Protein AF-A0A3N9UYH4-F1 (afdb_monomer_lite)

Radius of gyration: 12.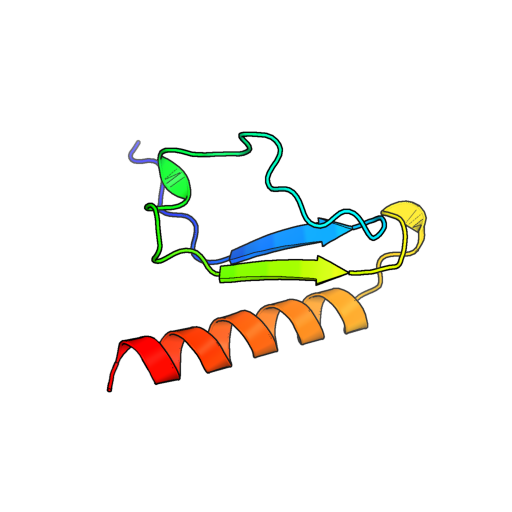44 Å; chains: 1; bounding box: 24×30×30 Å

Sequence (64 aa):
ISVPEVDLIIRTGGDARTSKFLPWQANGKKCAAYFCAPYWPEFRKIDFLRAIRVAQTRASSQQA

Structure (mmCIF, N/CA/C/O backbone):
data_AF-A0A3N9UYH4-F1
#
_entry.id   AF-A0A3N9UYH4-F1
#
loop_
_atom_site.group_PDB
_atom_site.id
_atom_site.type_symbol
_atom_site.label_atom_id
_atom_site.label_alt_id
_atom_site.label_comp_id
_atom_site.label_asym_id
_atom_site.label_entity_id
_atom_site.label_seq_id
_atom_site.pdbx_PDB_ins_code
_atom_site.Cartn_x
_atom_site.Cartn_y
_atom_site.Cartn_z
_atom_site.occupancy
_atom_site.B_iso_or_equiv
_atom_site.auth_seq_id
_atom_site.auth_comp_id
_atom_site.auth_asym_id
_atom_site.auth_atom_id
_atom_site.pdbx_PDB_model_num
ATOM 1 N N . ILE A 1 1 ? -9.156 24.109 6.931 1.00 61.00 1 ILE A N 1
ATOM 2 C CA . ILE A 1 1 ? -9.362 22.882 6.124 1.00 61.00 1 ILE A CA 1
ATOM 3 C C . ILE A 1 1 ? -8.727 21.738 6.902 1.00 61.00 1 ILE A C 1
ATOM 5 O O . ILE A 1 1 ? -7.527 21.792 7.135 1.00 61.00 1 ILE A O 1
ATOM 9 N N . SER A 1 2 ? -9.532 20.802 7.408 1.00 72.75 2 SER A N 1
ATOM 10 C CA . SER A 1 2 ? -9.037 19.598 8.090 1.00 72.75 2 SER A CA 1
ATOM 11 C C . SER A 1 2 ? -8.528 18.611 7.038 1.00 72.75 2 SER A C 1
ATOM 13 O O . SER A 1 2 ? -9.187 18.433 6.014 1.00 72.75 2 SER A O 1
ATOM 15 N N . VAL A 1 3 ? -7.358 18.011 7.258 1.00 76.69 3 VAL A N 1
ATOM 16 C CA . VAL A 1 3 ? -6.857 16.931 6.399 1.00 76.69 3 VAL A CA 1
ATOM 17 C C . VAL A 1 3 ? -7.495 15.629 6.890 1.00 76.69 3 VAL A C 1
ATOM 19 O O . VAL A 1 3 ? -7.332 15.313 8.069 1.00 76.69 3 VAL A O 1
ATOM 22 N N . PRO A 1 4 ? -8.229 14.892 6.039 1.00 82.19 4 PRO A N 1
ATOM 23 C CA . PRO A 1 4 ? -8.859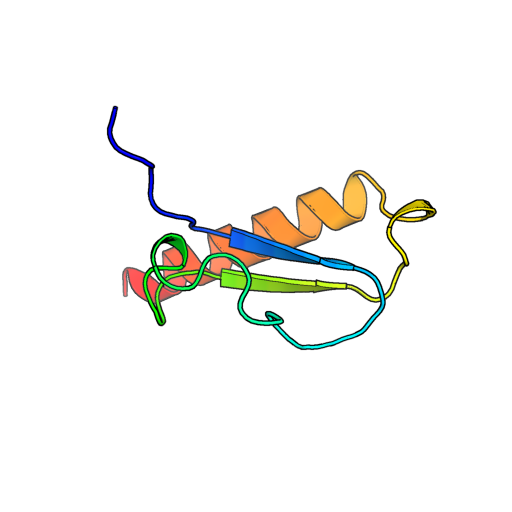 13.642 6.445 1.00 82.19 4 PRO A CA 1
ATOM 24 C C . PRO A 1 4 ? -7.812 12.573 6.781 1.00 82.19 4 PRO A C 1
ATOM 26 O O . PRO A 1 4 ? -6.687 12.593 6.272 1.00 82.19 4 PRO A O 1
ATOM 29 N N . GLU A 1 5 ? -8.198 11.637 7.645 1.00 86.62 5 GLU A N 1
ATOM 30 C CA . GLU A 1 5 ? -7.387 10.461 7.954 1.00 86.62 5 GLU A CA 1
ATOM 31 C C . GLU A 1 5 ? -7.265 9.539 6.731 1.00 86.62 5 GLU A C 1
ATOM 33 O O . GLU A 1 5 ? -8.096 9.556 5.821 1.00 86.62 5 GLU A O 1
ATOM 38 N N . VAL A 1 6 ? -6.193 8.748 6.692 1.00 89.06 6 VAL A N 1
ATOM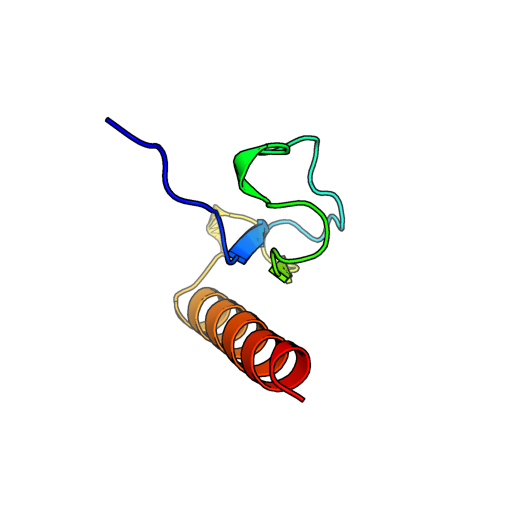 39 C CA . VAL A 1 6 ? -5.899 7.823 5.596 1.00 89.06 6 VAL A CA 1
ATOM 40 C C . VAL A 1 6 ? -6.246 6.405 6.023 1.00 89.06 6 VAL A C 1
ATOM 42 O O . VAL A 1 6 ? -5.569 5.813 6.864 1.00 89.06 6 VAL A O 1
ATOM 45 N N . ASP A 1 7 ? -7.241 5.823 5.363 1.00 88.62 7 ASP A N 1
ATOM 46 C CA . ASP A 1 7 ? -7.688 4.456 5.644 1.00 88.62 7 ASP A CA 1
ATOM 47 C C . ASP A 1 7 ? -6.839 3.383 4.947 1.00 88.62 7 ASP A C 1
ATOM 49 O O . ASP A 1 7 ? -6.711 2.264 5.444 1.00 88.62 7 ASP A O 1
ATOM 53 N N . LEU A 1 8 ? -6.237 3.710 3.798 1.00 90.44 8 LEU A N 1
ATOM 54 C CA . LEU A 1 8 ? -5.482 2.768 2.971 1.00 90.44 8 LEU A CA 1
ATOM 55 C C . LEU A 1 8 ? -4.258 3.430 2.328 1.00 90.44 8 LEU A C 1
ATOM 57 O O . LEU A 1 8 ? -4.379 4.403 1.586 1.00 90.44 8 LEU A O 1
ATOM 61 N N . ILE A 1 9 ? -3.085 2.832 2.530 1.00 92.00 9 ILE A N 1
ATOM 62 C CA . ILE A 1 9 ? -1.849 3.144 1.807 1.00 92.00 9 ILE A CA 1
ATOM 63 C C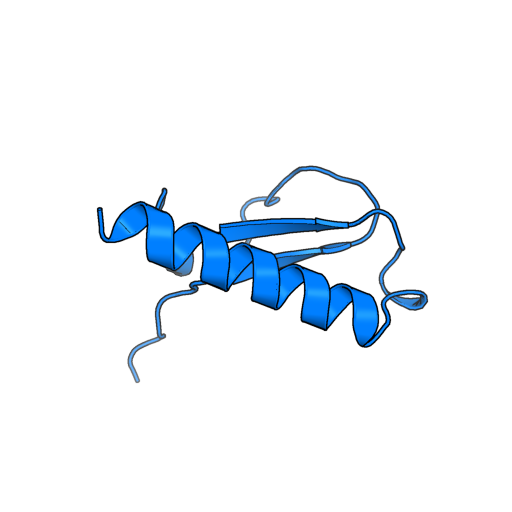 . ILE A 1 9 ? -1.554 2.018 0.817 1.00 92.00 9 ILE A C 1
ATOM 65 O O . ILE A 1 9 ? -1.436 0.856 1.203 1.00 92.00 9 ILE A O 1
ATOM 69 N N . ILE A 1 10 ? -1.382 2.373 -0.457 1.00 93.06 10 ILE A N 1
ATOM 70 C CA . ILE A 1 10 ? -0.987 1.450 -1.526 1.00 93.06 10 ILE A CA 1
ATOM 71 C C . ILE A 1 10 ? 0.466 1.719 -1.894 1.00 93.06 10 ILE A C 1
ATOM 73 O O . ILE A 1 10 ? 0.827 2.850 -2.217 1.00 93.06 10 ILE A O 1
ATOM 77 N N . ARG A 1 11 ? 1.296 0.676 -1.885 1.00 93.38 11 ARG A N 1
ATOM 78 C CA . ARG A 1 11 ? 2.689 0.746 -2.318 1.00 93.38 11 ARG A CA 1
ATOM 79 C C . ARG A 1 11 ? 2.999 -0.311 -3.370 1.00 93.38 11 ARG A C 1
ATOM 81 O O . ARG A 1 11 ? 2.799 -1.504 -3.156 1.00 93.38 11 ARG A O 1
ATOM 88 N N . THR A 1 12 ? 3.526 0.156 -4.492 1.00 93.50 12 THR A N 1
ATOM 89 C CA . THR A 1 12 ? 4.001 -0.645 -5.626 1.00 93.50 12 THR A CA 1
ATOM 90 C C . THR A 1 12 ? 5.501 -0.932 -5.525 1.00 93.50 12 THR A C 1
ATOM 92 O O . THR A 1 12 ? 6.221 -0.233 -4.809 1.00 93.50 12 THR A O 1
ATOM 95 N N . GLY A 1 13 ? 5.987 -1.907 -6.294 1.00 89.50 13 GLY A N 1
ATOM 96 C CA . GLY A 1 13 ? 7.413 -2.223 -6.430 1.00 89.50 13 GLY A CA 1
ATOM 97 C C . GLY A 1 13 ? 7.953 -3.236 -5.419 1.00 89.50 13 GLY A C 1
ATOM 98 O O . GLY A 1 13 ? 9.147 -3.228 -5.143 1.00 89.50 13 GLY A O 1
ATOM 99 N N . GLY A 1 14 ? 7.093 -4.068 -4.821 1.00 85.69 14 GLY A N 1
ATOM 100 C CA . GLY A 1 14 ? 7.481 -5.229 -3.999 1.00 85.69 14 GLY A CA 1
ATOM 101 C C . GLY A 1 14 ? 8.023 -4.921 -2.597 1.00 85.69 14 GLY A C 1
ATOM 102 O O . GLY A 1 14 ? 8.103 -5.804 -1.749 1.00 85.69 14 GLY A O 1
ATOM 103 N N . ASP A 1 15 ? 8.341 -3.663 -2.320 1.00 87.38 15 ASP A N 1
ATOM 104 C CA . ASP A 1 15 ? 8.928 -3.230 -1.060 1.00 87.38 15 ASP A CA 1
ATOM 105 C C . ASP A 1 15 ? 7.899 -3.067 0.071 1.00 87.38 15 ASP A C 1
ATOM 107 O O . ASP A 1 15 ? 7.065 -2.159 0.034 1.00 87.38 15 ASP A O 1
ATOM 111 N N . ALA A 1 16 ? 8.019 -3.854 1.143 1.00 85.12 16 ALA A N 1
ATOM 112 C CA . ALA A 1 16 ? 7.158 -3.774 2.328 1.00 85.12 16 ALA A CA 1
ATOM 113 C C . ALA A 1 16 ? 7.609 -2.688 3.328 1.00 85.12 16 ALA A C 1
ATOM 115 O O . ALA A 1 16 ? 8.021 -2.977 4.451 1.00 85.12 16 ALA A O 1
ATOM 116 N N . ARG A 1 17 ? 7.557 -1.411 2.926 1.00 88.19 17 ARG A N 1
ATOM 117 C CA . ARG A 1 17 ? 7.856 -0.271 3.817 1.00 88.19 17 ARG A CA 1
ATOM 118 C C . ARG A 1 17 ? 6.941 0.919 3.574 1.00 88.19 17 ARG A C 1
ATOM 120 O O . ARG A 1 17 ? 6.652 1.270 2.438 1.00 88.19 17 ARG A O 1
ATOM 127 N N . THR A 1 18 ? 6.561 1.633 4.624 1.00 79.06 18 THR A N 1
ATOM 128 C CA . THR A 1 18 ? 5.804 2.888 4.479 1.00 79.06 18 THR A CA 1
ATOM 129 C C . THR A 1 18 ? 6.703 4.086 4.179 1.00 79.06 18 THR A C 1
ATOM 131 O O . THR A 1 18 ? 6.200 5.124 3.781 1.00 79.06 18 THR A O 1
ATOM 134 N N . SER A 1 19 ? 8.032 3.971 4.324 1.00 85.31 19 SER A N 1
ATOM 135 C CA . SER A 1 19 ? 8.997 5.054 4.038 1.00 85.31 19 SER A CA 1
ATOM 136 C C . SER A 1 19 ? 8.669 6.394 4.724 1.00 85.31 19 SER A C 1
ATOM 138 O O . SER A 1 19 ? 8.986 7.446 4.182 1.00 85.31 19 SER A O 1
ATOM 140 N N . LYS A 1 20 ? 8.041 6.366 5.912 1.00 83.00 20 LYS A N 1
ATOM 141 C CA . LYS A 1 20 ? 7.528 7.562 6.614 1.00 83.00 20 LYS A CA 1
ATOM 142 C C . LYS A 1 20 ? 6.521 8.381 5.785 1.00 83.00 20 LYS A C 1
ATOM 144 O O . LYS A 1 20 ? 6.404 9.589 5.963 1.00 83.00 20 LYS A O 1
ATOM 149 N N . PHE A 1 21 ? 5.787 7.730 4.888 1.00 85.38 21 PHE A N 1
ATOM 150 C CA . PHE A 1 21 ? 4.711 8.349 4.127 1.00 85.38 21 PHE A CA 1
ATOM 151 C C . PHE A 1 21 ? 3.489 8.568 5.028 1.00 85.38 21 PHE A C 1
ATOM 153 O O . PHE A 1 21 ? 2.924 7.605 5.541 1.00 85.38 21 PHE A O 1
ATOM 160 N N . LEU A 1 22 ? 3.115 9.837 5.224 1.00 85.38 22 LEU A N 1
ATOM 161 C CA . LEU A 1 22 ? 1.918 10.280 5.956 1.00 85.38 22 LEU A CA 1
ATOM 162 C C . LEU A 1 22 ? 1.737 9.664 7.366 1.00 85.38 22 LEU A C 1
ATOM 164 O O . LEU A 1 22 ? 0.684 9.103 7.658 1.00 85.38 22 LEU A O 1
ATOM 168 N N . PRO A 1 23 ? 2.723 9.766 8.279 1.00 82.81 23 PRO A N 1
ATOM 169 C CA . PRO A 1 23 ? 2.661 9.097 9.583 1.00 82.81 23 PRO A CA 1
ATOM 170 C C . PRO A 1 23 ? 1.529 9.614 10.482 1.00 82.81 23 PRO A C 1
ATOM 172 O O . PRO A 1 23 ? 0.956 8.842 11.245 1.00 82.81 23 PRO A O 1
ATOM 175 N N . TRP A 1 24 ? 1.202 10.906 10.381 1.00 83.69 24 TRP A N 1
ATOM 176 C CA . TRP A 1 24 ? 0.142 11.535 11.170 1.00 83.69 24 TRP A CA 1
ATOM 177 C C . TRP A 1 24 ? -1.246 11.194 10.628 1.00 83.69 24 TRP A C 1
ATOM 179 O O . TRP A 1 24 ? -2.162 10.940 11.402 1.00 83.69 24 TRP A O 1
ATOM 189 N N . GLN A 1 25 ? -1.392 11.136 9.303 1.00 84.00 25 GLN A N 1
ATOM 190 C CA . GLN A 1 25 ? -2.661 10.823 8.653 1.00 84.00 25 GLN A CA 1
ATOM 191 C C . GLN A 1 25 ? -2.955 9.319 8.630 1.00 84.00 25 GLN A C 1
ATOM 193 O O . GLN A 1 25 ? -4.117 8.934 8.633 1.00 84.00 25 GLN A O 1
ATOM 198 N N . ALA A 1 26 ? -1.933 8.458 8.664 1.00 78.50 26 ALA A N 1
ATOM 199 C CA . ALA A 1 26 ? -2.085 7.001 8.708 1.00 78.50 26 ALA A CA 1
ATOM 200 C C . ALA A 1 26 ? -2.618 6.463 10.054 1.00 78.50 26 ALA A C 1
ATOM 202 O O . ALA A 1 26 ? -2.650 5.250 10.257 1.00 78.50 26 ALA A O 1
ATOM 203 N N . ASN A 1 27 ? -2.994 7.342 10.991 1.00 72.38 27 ASN A N 1
ATOM 204 C CA . ASN A 1 27 ? -3.634 7.021 12.270 1.00 72.38 27 ASN A CA 1
ATOM 205 C C . ASN A 1 27 ? -3.066 5.755 12.962 1.00 72.38 27 ASN A C 1
ATOM 207 O O . ASN A 1 27 ? -3.785 4.844 13.391 1.00 72.38 27 ASN A O 1
ATOM 211 N N . GLY A 1 28 ? -1.732 5.650 13.000 1.00 72.94 28 GLY A N 1
ATOM 212 C CA . GLY A 1 28 ? -1.005 4.522 13.584 1.00 72.94 28 GLY A CA 1
ATOM 213 C C . GLY A 1 28 ? -1.402 3.148 13.022 1.00 72.94 28 GLY A C 1
ATOM 214 O O . GLY A 1 28 ? -1.060 2.797 11.897 1.00 72.94 28 GLY A O 1
ATOM 215 N N . LYS A 1 29 ? -2.064 2.323 13.850 1.00 63.06 29 LYS A N 1
ATOM 216 C CA . LYS A 1 29 ? -2.441 0.928 13.524 1.00 63.06 29 LYS A CA 1
ATOM 217 C C . LYS A 1 29 ? -3.754 0.800 12.737 1.00 63.06 29 LYS A C 1
ATOM 219 O O . LYS A 1 29 ? -4.108 -0.318 12.348 1.00 63.06 29 LYS A O 1
ATOM 224 N N . LYS A 1 30 ? -4.489 1.901 12.552 1.00 74.81 30 LYS A N 1
ATOM 225 C CA . LYS A 1 30 ? -5.818 1.882 11.929 1.00 74.81 30 LYS A CA 1
ATOM 226 C C . LYS A 1 30 ? -5.755 1.861 10.403 1.00 74.81 30 LYS A C 1
ATOM 228 O O . LYS A 1 30 ? -6.567 1.170 9.801 1.00 74.81 30 LYS A O 1
ATOM 233 N N . CYS A 1 31 ? -4.749 2.495 9.802 1.00 84.69 31 CYS A N 1
ATOM 234 C CA . CYS A 1 31 ? -4.545 2.465 8.357 1.00 84.69 31 CYS A CA 1
ATOM 235 C C . CYS A 1 31 ? -4.162 1.063 7.854 1.00 84.69 31 CYS A C 1
ATOM 237 O O . CYS A 1 31 ? -3.265 0.399 8.388 1.00 84.69 31 CYS A O 1
ATOM 239 N N . ALA A 1 32 ? -4.835 0.604 6.801 1.00 87.06 32 ALA A N 1
ATOM 240 C CA . ALA A 1 32 ? -4.455 -0.587 6.060 1.00 87.06 32 ALA A CA 1
ATOM 241 C C . ALA A 1 32 ? -3.271 -0.272 5.134 1.00 87.06 32 ALA A C 1
ATOM 243 O O . ALA A 1 32 ? -3.266 0.733 4.430 1.00 87.06 32 ALA A O 1
ATOM 244 N N . ALA A 1 33 ? -2.280 -1.161 5.079 1.00 89.38 33 ALA A N 1
ATOM 245 C CA . ALA A 1 33 ? -1.193 -1.069 4.109 1.00 89.38 33 ALA A CA 1
ATOM 246 C C . ALA A 1 33 ? -1.304 -2.219 3.103 1.00 89.38 33 ALA A C 1
ATOM 248 O O . ALA A 1 33 ? -1.345 -3.387 3.492 1.00 89.38 33 ALA A O 1
ATOM 249 N N . TYR A 1 34 ? -1.346 -1.885 1.815 1.00 90.94 34 TYR A N 1
ATOM 250 C CA . TYR A 1 34 ? -1.336 -2.837 0.713 1.00 90.94 34 TYR A CA 1
ATOM 251 C C . TYR A 1 34 ? -0.033 -2.704 -0.074 1.00 90.94 34 TYR A C 1
ATOM 253 O O . TYR A 1 34 ? 0.222 -1.685 -0.717 1.00 90.94 34 TYR A O 1
ATOM 261 N N . PHE A 1 35 ? 0.784 -3.753 -0.024 1.00 93.00 35 PHE A N 1
ATOM 262 C CA . PHE A 1 35 ? 2.029 -3.854 -0.778 1.00 93.00 35 PHE A CA 1
ATOM 263 C C . PHE A 1 35 ? 1.807 -4.770 -1.976 1.00 93.00 35 PHE A C 1
ATOM 265 O O . PHE A 1 35 ? 1.309 -5.886 -1.822 1.00 93.00 35 PHE A O 1
ATOM 272 N N . CYS A 1 36 ? 2.171 -4.309 -3.168 1.00 91.44 36 CYS A N 1
ATOM 273 C CA . CYS A 1 36 ? 2.033 -5.083 -4.392 1.00 91.44 36 CYS A CA 1
ATOM 274 C C . CYS A 1 36 ? 3.353 -5.156 -5.167 1.00 91.44 36 CYS A C 1
ATOM 276 O O . CYS A 1 36 ? 4.174 -4.238 -5.136 1.00 91.44 36 CYS A O 1
ATOM 278 N N . ALA A 1 37 ? 3.546 -6.294 -5.837 1.00 90.56 37 ALA A N 1
ATOM 279 C CA . ALA A 1 37 ? 4.740 -6.607 -6.611 1.00 90.56 37 ALA A CA 1
ATOM 280 C C . ALA A 1 37 ? 4.984 -5.708 -7.843 1.00 90.56 37 ALA A C 1
ATOM 282 O O . ALA A 1 37 ? 6.134 -5.303 -8.009 1.00 90.56 37 ALA A O 1
ATOM 283 N N . PRO A 1 38 ? 3.986 -5.372 -8.695 1.00 92.12 38 PRO A N 1
ATOM 284 C CA . PRO A 1 38 ? 4.262 -4.610 -9.912 1.00 92.12 38 PRO A CA 1
ATOM 285 C C . PRO A 1 38 ? 4.808 -3.223 -9.578 1.00 92.12 38 PRO A C 1
ATOM 287 O O . PRO A 1 38 ? 4.415 -2.613 -8.577 1.00 92.12 38 PRO A O 1
ATOM 290 N N . TYR A 1 39 ? 5.705 -2.716 -10.422 1.00 92.50 39 TYR A N 1
ATOM 291 C CA . TYR A 1 39 ? 6.147 -1.328 -10.352 1.00 92.50 39 TYR A CA 1
ATOM 292 C C . TYR A 1 39 ? 5.013 -0.377 -10.747 1.00 92.50 39 TYR A C 1
ATOM 294 O O . TYR A 1 39 ? 4.041 -0.776 -11.384 1.00 92.50 39 TYR A O 1
ATOM 302 N N . TRP A 1 40 ? 5.138 0.900 -10.378 1.00 91.38 40 TRP A N 1
ATOM 303 C CA . TRP A 1 40 ? 4.106 1.909 -10.643 1.00 91.38 40 TRP A CA 1
ATOM 304 C C . TRP A 1 40 ? 3.644 1.973 -12.115 1.00 91.38 40 TRP A C 1
ATOM 306 O O . TRP A 1 40 ? 2.434 2.006 -12.332 1.00 91.38 40 TRP A O 1
ATOM 316 N N . PRO A 1 41 ? 4.531 1.902 -13.133 1.00 94.94 41 PRO A N 1
ATOM 317 C CA . PRO A 1 41 ? 4.102 1.898 -14.536 1.00 94.94 41 PRO A CA 1
ATOM 318 C C . PRO A 1 41 ? 3.249 0.683 -14.933 1.00 94.94 41 PRO A C 1
ATOM 320 O O . PRO A 1 41 ? 2.479 0.755 -15.885 1.00 94.94 41 PRO A O 1
ATOM 323 N N . GLU A 1 42 ? 3.373 -0.427 -14.206 1.00 95.06 42 GLU A N 1
ATOM 324 C CA . GLU A 1 42 ? 2.650 -1.681 -14.447 1.00 95.06 42 GLU A CA 1
ATOM 325 C C . GLU A 1 42 ? 1.422 -1.837 -13.538 1.00 95.06 42 GLU A C 1
ATOM 327 O O . GLU A 1 42 ? 0.729 -2.856 -13.590 1.00 95.06 42 GLU A O 1
ATOM 332 N N . PHE A 1 43 ? 1.139 -0.850 -12.685 1.00 94.94 43 PHE A N 1
ATOM 333 C CA . PHE A 1 43 ? 0.013 -0.894 -11.764 1.00 94.94 43 PHE A CA 1
ATOM 334 C C . PHE A 1 43 ? -1.310 -0.769 -12.522 1.00 94.94 43 PHE A C 1
ATOM 336 O O . PHE A 1 43 ? -1.579 0.226 -13.198 1.00 94.94 43 PHE A O 1
ATOM 343 N N . ARG A 1 44 ? -2.169 -1.785 -12.405 1.00 95.00 44 ARG A N 1
ATOM 344 C CA . ARG A 1 44 ? -3.436 -1.850 -13.143 1.00 95.00 44 ARG A CA 1
ATOM 345 C C . ARG A 1 44 ? -4.630 -1.648 -12.224 1.00 95.00 44 ARG A C 1
ATOM 347 O O . ARG A 1 44 ? -4.575 -1.849 -11.013 1.00 95.00 44 ARG A O 1
ATOM 354 N N . LYS A 1 45 ? -5.787 -1.384 -12.837 1.00 95.12 45 LYS A N 1
ATOM 355 C CA . LYS A 1 45 ? -7.080 -1.293 -12.139 1.00 95.12 45 LYS A CA 1
ATOM 356 C C . LYS A 1 45 ? -7.375 -2.520 -11.266 1.00 95.12 45 LYS A C 1
ATOM 358 O O . LYS A 1 45 ? -7.956 -2.379 -10.196 1.00 95.12 45 LYS A O 1
ATOM 363 N N . ILE A 1 46 ? -6.963 -3.717 -11.692 1.00 95.25 46 ILE A N 1
ATOM 364 C CA . ILE A 1 46 ? -7.140 -4.938 -10.895 1.00 95.25 46 ILE A CA 1
ATOM 365 C C . ILE A 1 46 ? -6.348 -4.899 -9.581 1.00 95.25 46 ILE A C 1
ATOM 367 O O . ILE A 1 46 ? -6.845 -5.367 -8.560 1.00 95.25 46 ILE A O 1
ATOM 371 N N . ASP A 1 47 ? -5.156 -4.306 -9.580 1.00 94.69 47 ASP A N 1
ATOM 372 C CA . ASP A 1 47 ? -4.306 -4.189 -8.394 1.00 94.69 47 ASP A CA 1
ATOM 373 C C . ASP A 1 47 ? -4.882 -3.160 -7.415 1.00 94.69 47 ASP A C 1
ATOM 375 O O . ASP A 1 47 ? -4.918 -3.398 -6.209 1.00 94.69 47 ASP A O 1
ATOM 379 N N . PHE A 1 48 ? -5.480 -2.087 -7.937 1.00 94.50 48 PHE A N 1
ATOM 380 C CA . PHE A 1 48 ? -6.267 -1.148 -7.138 1.00 94.50 48 PHE A CA 1
ATOM 381 C C . PHE A 1 48 ? -7.494 -1.803 -6.484 1.00 94.50 48 PHE A C 1
ATOM 383 O O . PHE A 1 48 ? -7.724 -1.642 -5.287 1.00 94.50 48 PHE A O 1
ATOM 390 N N . LEU A 1 49 ? -8.263 -2.600 -7.233 1.00 95.94 49 LEU A N 1
ATOM 391 C CA . LEU A 1 49 ? -9.428 -3.306 -6.684 1.00 95.94 49 LEU A CA 1
ATOM 392 C C . LEU A 1 49 ? -9.033 -4.338 -5.615 1.00 95.94 49 LEU A C 1
ATOM 394 O O . LEU A 1 49 ? -9.751 -4.514 -4.630 1.00 95.94 49 LEU A O 1
ATOM 398 N N . ARG A 1 50 ? -7.878 -4.997 -5.771 1.00 94.00 50 ARG A N 1
ATOM 399 C CA . ARG A 1 50 ? -7.304 -5.870 -4.734 1.00 94.00 50 ARG A CA 1
ATOM 400 C C . ARG A 1 50 ? -6.967 -5.084 -3.469 1.00 94.00 50 ARG A C 1
ATOM 402 O O . ARG A 1 50 ? -7.284 -5.553 -2.379 1.00 94.00 50 ARG A O 1
ATOM 409 N N . ALA A 1 51 ? -6.396 -3.890 -3.610 1.00 93.81 51 ALA A N 1
ATOM 410 C CA . ALA A 1 51 ? -6.103 -3.016 -2.480 1.00 93.81 51 ALA A CA 1
ATOM 411 C C . ALA A 1 51 ? -7.373 -2.600 -1.719 1.00 93.81 51 ALA A C 1
ATOM 413 O O . ALA A 1 51 ? -7.410 -2.686 -0.493 1.00 93.81 51 ALA A O 1
ATOM 414 N N . ILE A 1 52 ? -8.440 -2.230 -2.440 1.00 93.81 52 ILE A N 1
ATOM 415 C CA . ILE A 1 52 ? -9.744 -1.901 -1.838 1.00 93.81 52 ILE A CA 1
ATOM 416 C C . ILE A 1 52 ? -10.296 -3.091 -1.056 1.00 93.81 52 ILE A C 1
ATOM 418 O O . ILE A 1 52 ? -10.740 -2.926 0.077 1.00 93.81 52 ILE A O 1
ATOM 422 N N . ARG A 1 53 ? -10.239 -4.298 -1.629 1.00 93.19 53 ARG A N 1
ATOM 423 C CA . ARG A 1 53 ? -10.702 -5.506 -0.938 1.00 93.19 53 ARG A CA 1
ATOM 424 C C . ARG A 1 53 ? -9.959 -5.720 0.379 1.00 93.19 53 ARG A C 1
ATOM 426 O O . ARG A 1 53 ? -10.590 -6.042 1.375 1.00 93.19 53 ARG A O 1
ATOM 433 N N . VAL A 1 54 ? -8.644 -5.504 0.402 1.00 89.75 54 VAL A N 1
ATOM 434 C CA . VAL A 1 54 ? -7.844 -5.606 1.632 1.00 89.75 54 VAL A CA 1
ATOM 435 C C . VAL A 1 54 ? -8.284 -4.576 2.674 1.00 89.75 54 VAL A C 1
ATOM 437 O O . VAL A 1 54 ? -8.422 -4.931 3.845 1.00 89.75 54 VAL A O 1
ATOM 440 N N . ALA A 1 55 ? -8.551 -3.333 2.266 1.00 90.31 55 ALA A N 1
ATOM 441 C CA . ALA A 1 55 ? -9.082 -2.314 3.172 1.00 90.31 55 ALA A CA 1
ATOM 442 C C . ALA A 1 55 ? -10.451 -2.712 3.744 1.00 90.31 55 ALA A C 1
ATOM 444 O O . ALA A 1 55 ? -10.647 -2.646 4.955 1.00 90.31 55 ALA A O 1
ATOM 445 N N . GLN A 1 56 ? -11.365 -3.197 2.899 1.00 90.81 56 GLN A N 1
ATOM 446 C CA . GLN A 1 56 ? -12.700 -3.647 3.310 1.00 90.81 56 GLN A CA 1
ATOM 447 C C . GLN A 1 56 ? -12.635 -4.818 4.296 1.00 90.81 56 GLN A C 1
ATOM 449 O O . GLN A 1 56 ? -13.276 -4.764 5.342 1.00 90.81 56 GLN A O 1
ATOM 454 N N . THR A 1 57 ? -11.818 -5.841 4.016 1.00 87.94 57 THR A N 1
ATOM 455 C CA . THR A 1 57 ? -11.620 -6.973 4.934 1.00 87.94 57 THR A CA 1
ATOM 456 C C . THR A 1 57 ? -11.113 -6.501 6.294 1.00 87.94 57 THR A C 1
ATOM 458 O O . THR A 1 57 ? -11.595 -6.959 7.327 1.00 87.94 57 THR A O 1
ATOM 461 N N . ARG A 1 58 ? -10.155 -5.565 6.313 1.00 82.75 58 ARG A N 1
ATOM 462 C CA . ARG A 1 58 ? -9.573 -5.057 7.559 1.00 82.75 58 ARG A CA 1
ATOM 463 C C . ARG A 1 58 ? -10.558 -4.194 8.351 1.00 82.75 58 ARG A C 1
ATOM 465 O O . ARG A 1 58 ? -10.578 -4.309 9.571 1.00 82.75 58 ARG A O 1
ATOM 472 N N . ALA A 1 59 ? -11.381 -3.390 7.675 1.00 81.50 59 ALA A N 1
ATOM 473 C CA . ALA A 1 59 ? -12.447 -2.618 8.312 1.00 81.50 59 ALA A CA 1
ATOM 474 C C . ALA A 1 59 ? -13.447 -3.542 9.026 1.00 81.50 59 ALA A C 1
ATOM 476 O O . ALA A 1 59 ? -13.743 -3.334 10.198 1.00 81.50 59 ALA A O 1
ATOM 477 N N . SER A 1 60 ? 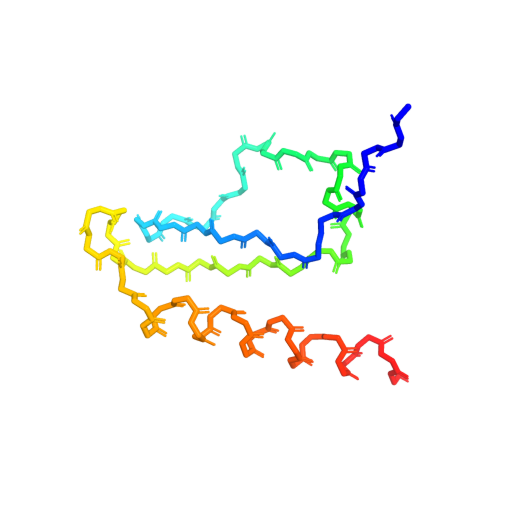-13.872 -4.635 8.379 1.00 75.50 60 SER A N 1
ATOM 478 C CA . SER A 1 60 ? -14.743 -5.634 9.014 1.00 75.50 60 SER A CA 1
ATOM 479 C C . SER A 1 60 ? -14.096 -6.318 10.225 1.00 75.50 60 SER A C 1
ATOM 481 O O . SER A 1 60 ? -14.790 -6.605 11.193 1.00 75.50 60 SER A O 1
ATOM 483 N N . SER A 1 61 ? -12.777 -6.555 10.209 1.00 71.44 61 SER A N 1
ATOM 484 C CA . SER A 1 61 ? -12.048 -7.120 11.358 1.00 71.44 61 SER A CA 1
ATOM 485 C C . SER A 1 61 ? -11.790 -6.128 12.498 1.00 71.44 61 SER A C 1
ATOM 487 O O . SER A 1 61 ? -11.489 -6.563 13.600 1.00 71.44 61 SER A O 1
ATOM 489 N N . GLN A 1 62 ? -11.857 -4.816 12.254 1.00 61.19 62 GLN A N 1
ATOM 490 C CA . GLN A 1 62 ? -11.713 -3.784 13.293 1.00 61.19 62 GLN A CA 1
ATOM 491 C C . GLN A 1 62 ? -13.036 -3.471 14.011 1.00 61.19 62 GLN A C 1
ATOM 493 O O . GLN A 1 62 ? -13.021 -2.784 15.030 1.00 61.19 62 GLN A O 1
ATOM 498 N N . GLN A 1 63 ? -14.163 -3.946 13.472 1.00 53.34 63 GLN A N 1
ATOM 499 C CA . GLN A 1 63 ? -15.509 -3.739 14.013 1.00 53.34 63 GLN A CA 1
ATOM 500 C C . GLN A 1 63 ? -16.003 -4.889 14.915 1.00 53.34 63 GLN A C 1
ATOM 502 O O . GLN A 1 63 ? -17.088 -4.768 15.483 1.00 53.34 63 GLN A O 1
ATOM 507 N N . ALA A 1 64 ? -15.242 -5.986 15.010 1.00 44.94 64 ALA A N 1
ATOM 508 C CA . ALA A 1 64 ? -15.505 -7.151 15.860 1.00 44.94 64 ALA A CA 1
ATOM 509 C C . ALA A 1 64 ? -14.600 -7.129 17.098 1.00 44.94 64 ALA A C 1
ATOM 511 O O . ALA A 1 64 ? -15.084 -7.540 18.174 1.00 44.94 64 ALA A O 1
#

pLDDT: mean 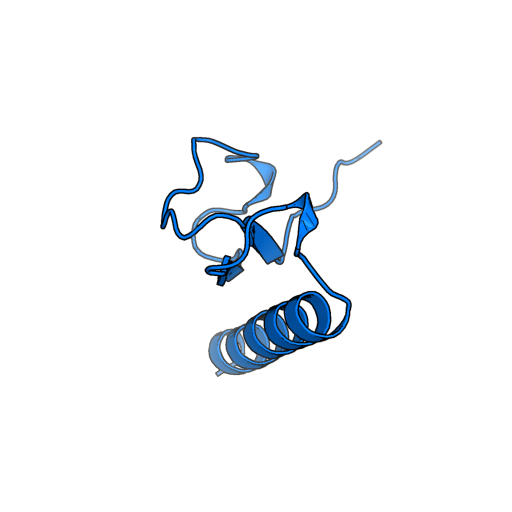85.13, std 10.64, range [44.94, 95.94]

Foldseek 3Di:
DDDAAAQEDEEEQQDPDPPPPCPPRCVPPRHHYHYDNHHPVPDDPVSVVVRVVSSVVVVVVVVD

Secondary structure (DSSP, 8-state):
-PPPP-SEEEE-SS----TT-STTTTTTTTSEEEE-SS-GGG--HHHHHHHHHHHHHHHHHH--